Protein AF-A0A2T2P080-F1 (afdb_monomer_lite)

pLDDT: mean 83.49, std 11.82, range [51.34, 96.81]

Secondary structure (DSSP, 8-state):
-PPPSS-HHHHHHHHHHHHHHHHHHHHHHHHHHTT-HHHH-STTS-S-HHHHHHHHHHHHHHHHHHHHHHHHHHHHHHHHHHHHTTS--

Sequence (89 aa):
MVKPVVSAMNAWSCVVVSVFAIIILSVIGALFKSNNHIMMGSDQDPEDGGAVAGAVFGAVFIYIGFFVFCGFQALLHMRESRRGAISLS

Foldseek 3Di:
DDAQPDDLVVLVVLLVVLVVLLVVLVVQLVCLVVCPCVQNVDPPHDVRSVVVSVVSVVVNVVSVVSNVSSVVSNVVVVVVVVVVVPPDD

Structure (mmCIF, N/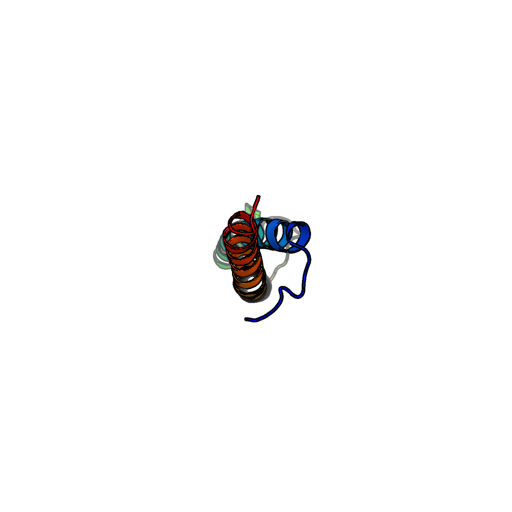CA/C/O backbone):
data_AF-A0A2T2P080-F1
#
_entry.id   AF-A0A2T2P080-F1
#
loop_
_atom_site.group_PDB
_atom_site.id
_atom_site.type_symbol
_atom_site.label_atom_id
_atom_site.label_alt_id
_atom_site.label_comp_id
_atom_site.label_asym_id
_atom_site.label_entity_id
_atom_site.label_seq_id
_atom_site.pdbx_PDB_ins_code
_atom_site.Cartn_x
_atom_site.Cartn_y
_atom_site.Cartn_z
_atom_site.occupancy
_atom_site.B_iso_or_equiv
_atom_site.auth_seq_id
_atom_site.auth_comp_id
_atom_site.auth_asym_id
_atom_site.auth_atom_id
_atom_site.pdbx_PDB_model_num
ATOM 1 N N . MET A 1 1 ? -17.171 -10.713 20.441 1.00 51.34 1 MET A N 1
ATOM 2 C CA . MET A 1 1 ? -16.500 -9.447 20.070 1.00 51.34 1 MET A CA 1
ATOM 3 C C . MET A 1 1 ? -15.009 -9.701 20.143 1.00 51.34 1 MET A C 1
ATOM 5 O O . MET A 1 1 ? -14.549 -10.134 21.191 1.00 51.34 1 MET A O 1
ATOM 9 N N . VAL A 1 2 ? -14.290 -9.557 19.029 1.00 67.38 2 VAL A N 1
ATOM 10 C CA . VAL A 1 2 ? -12.829 -9.706 19.027 1.00 67.38 2 VAL A CA 1
ATOM 11 C C . VAL A 1 2 ? -12.221 -8.446 19.630 1.00 67.38 2 VAL A C 1
ATOM 13 O O . VAL A 1 2 ? -12.628 -7.339 19.279 1.00 67.38 2 VAL A O 1
ATOM 16 N N . LYS A 1 3 ? -11.308 -8.621 20.583 1.00 67.62 3 LYS A N 1
ATOM 17 C CA . LYS A 1 3 ? -10.547 -7.505 21.142 1.00 67.62 3 LYS A CA 1
ATOM 18 C C . LYS A 1 3 ? -9.507 -7.078 20.103 1.00 67.62 3 LYS A C 1
ATOM 20 O O . LYS A 1 3 ? -8.932 -7.960 19.458 1.00 67.62 3 LYS A O 1
ATOM 25 N N . PRO A 1 4 ? -9.280 -5.773 19.900 1.00 74.00 4 PRO A N 1
ATOM 26 C CA . PRO A 1 4 ? -8.187 -5.327 19.052 1.00 74.00 4 PRO A CA 1
ATOM 27 C C . PRO A 1 4 ? -6.853 -5.827 19.624 1.00 74.00 4 PRO A C 1
ATOM 29 O O . PRO A 1 4 ? -6.631 -5.775 20.832 1.00 74.00 4 PRO A O 1
ATOM 32 N N . VAL A 1 5 ? -5.989 -6.356 18.754 1.00 77.62 5 VAL A N 1
ATOM 33 C CA . VAL A 1 5 ? -4.714 -6.979 19.149 1.00 77.62 5 VAL A CA 1
ATOM 34 C C . VAL A 1 5 ? -3.586 -5.946 19.172 1.00 77.62 5 VAL A C 1
ATOM 36 O O . VAL A 1 5 ? -2.711 -6.017 20.031 1.00 77.62 5 VAL A O 1
ATOM 39 N N . VAL A 1 6 ? -3.620 -4.950 18.279 1.00 78.38 6 VAL A N 1
ATOM 40 C CA . VAL A 1 6 ? -2.733 -3.776 18.325 1.00 78.38 6 VAL A CA 1
ATOM 41 C C . VAL A 1 6 ? -3.446 -2.525 18.834 1.00 78.38 6 VAL A C 1
ATOM 43 O O . VAL A 1 6 ? -4.657 -2.358 18.682 1.00 78.38 6 VAL A O 1
ATOM 46 N N . SER A 1 7 ? -2.665 -1.620 19.429 1.00 83.25 7 SER A N 1
ATOM 47 C CA . SER A 1 7 ? -3.117 -0.300 19.886 1.00 83.25 7 SER A CA 1
ATOM 48 C C . SER A 1 7 ? -3.716 0.534 18.745 1.00 83.25 7 SER A C 1
ATOM 50 O O . SER A 1 7 ? -3.249 0.460 17.606 1.00 83.25 7 SER A O 1
ATOM 52 N N . ALA A 1 8 ? -4.713 1.368 19.061 1.00 79.19 8 ALA A N 1
ATOM 53 C CA . ALA A 1 8 ? -5.429 2.206 18.096 1.00 79.19 8 ALA A CA 1
ATOM 54 C C . ALA A 1 8 ? -4.486 3.101 17.279 1.00 79.19 8 ALA A C 1
ATOM 56 O O . ALA A 1 8 ? -4.630 3.212 16.063 1.00 79.19 8 ALA A O 1
ATOM 57 N N . MET A 1 9 ? -3.483 3.685 17.942 1.00 80.75 9 MET A N 1
ATOM 58 C CA . MET A 1 9 ? -2.504 4.569 17.306 1.00 80.75 9 MET A CA 1
ATOM 59 C C . MET A 1 9 ? -1.643 3.821 16.277 1.00 80.75 9 MET A C 1
ATOM 61 O O . MET A 1 9 ? -1.417 4.315 15.175 1.00 80.75 9 MET A O 1
ATOM 65 N N . ASN A 1 10 ? -1.223 2.597 16.610 1.00 83.50 10 ASN A N 1
ATOM 66 C CA . ASN A 1 10 ? -0.400 1.762 15.733 1.00 83.50 10 ASN A CA 1
ATOM 67 C C . ASN A 1 10 ? -1.215 1.202 14.559 1.00 83.50 10 ASN A C 1
ATOM 69 O O . ASN A 1 10 ? -0.702 1.084 13.450 1.00 83.50 10 ASN A O 1
ATOM 73 N N . ALA A 1 11 ? -2.492 0.871 14.782 1.00 86.56 11 ALA A N 1
ATOM 74 C CA . ALA A 1 11 ? -3.389 0.448 13.710 1.00 86.56 11 ALA A CA 1
ATOM 75 C C . ALA A 1 11 ? -3.622 1.587 12.705 1.00 86.56 11 ALA A C 1
ATOM 77 O O . ALA A 1 11 ? -3.561 1.362 11.499 1.00 86.56 11 ALA A O 1
ATOM 78 N N . TRP A 1 12 ? -3.829 2.815 13.191 1.00 87.06 12 TRP A N 1
ATOM 79 C CA . TRP A 1 12 ? -4.031 3.980 12.332 1.00 87.06 12 TRP A CA 1
ATOM 80 C C . TRP A 1 12 ? -2.780 4.337 11.524 1.00 87.06 12 TRP A C 1
ATOM 82 O O . TRP A 1 12 ? -2.868 4.513 10.309 1.00 87.06 12 TRP A O 1
ATOM 92 N N . SER A 1 13 ? -1.605 4.377 12.162 1.00 91.19 13 SER A N 1
ATOM 93 C CA . SER A 1 13 ? -0.349 4.644 11.451 1.00 91.19 13 SER A CA 1
ATOM 94 C C . SER A 1 13 ? -0.055 3.574 10.395 1.00 91.19 13 SER A C 1
ATOM 96 O O . SER A 1 13 ? 0.311 3.915 9.270 1.00 91.19 13 SER A O 1
ATOM 98 N N . CYS A 1 14 ? -0.307 2.297 10.705 1.00 92.06 14 CYS A N 1
ATOM 99 C CA . CYS A 1 14 ? -0.182 1.194 9.753 1.00 92.06 14 CYS A CA 1
ATOM 100 C C . CYS A 1 14 ? -1.091 1.369 8.527 1.00 92.06 14 CYS A C 1
ATOM 102 O O . CYS A 1 14 ? -0.639 1.166 7.400 1.00 92.06 14 CYS A O 1
ATOM 104 N N . VAL A 1 15 ? -2.355 1.769 8.718 1.00 93.06 15 VAL A N 1
ATOM 105 C CA . VAL A 1 15 ? -3.289 2.025 7.608 1.00 93.06 15 VAL A CA 1
ATOM 106 C C . VAL A 1 15 ? -2.752 3.127 6.698 1.00 93.06 15 VAL A C 1
ATOM 108 O O . VAL A 1 15 ? -2.685 2.928 5.487 1.00 93.06 15 VAL A O 1
ATOM 111 N N . VAL A 1 16 ? -2.319 4.254 7.270 1.00 94.56 16 VAL A N 1
ATOM 112 C CA . VAL A 1 16 ? -1.788 5.389 6.500 1.00 94.56 16 VAL A CA 1
ATOM 113 C C . VAL A 1 16 ? -0.561 4.969 5.692 1.00 94.56 16 VAL A C 1
ATOM 115 O O . VAL A 1 16 ? -0.545 5.144 4.475 1.00 94.56 16 VAL A O 1
ATOM 118 N N . VAL A 1 17 ? 0.435 4.354 6.336 1.00 95.25 17 VAL A N 1
ATOM 119 C CA . VAL A 1 17 ? 1.663 3.908 5.657 1.00 95.25 17 VAL A CA 1
ATOM 120 C C . VAL A 1 17 ? 1.349 2.892 4.559 1.00 95.25 17 VAL A C 1
ATOM 122 O O . VAL A 1 17 ? 1.899 2.995 3.466 1.00 95.25 17 VAL A O 1
ATOM 125 N N . SER A 1 18 ? 0.425 1.959 4.805 1.00 94.50 18 SER A N 1
ATOM 126 C CA . SER A 1 18 ? 0.046 0.949 3.809 1.00 94.50 18 SER A CA 1
ATOM 127 C C . SER A 1 18 ? -0.599 1.577 2.571 1.00 94.50 18 SER A C 1
ATOM 129 O O . SER A 1 18 ? -0.266 1.185 1.458 1.00 94.50 18 SER A O 1
ATOM 131 N N . VAL A 1 19 ? -1.466 2.585 2.730 1.00 96.50 19 VAL A N 1
ATOM 132 C CA . VAL A 1 19 ? -2.074 3.298 1.589 1.00 96.50 19 VAL A CA 1
ATOM 133 C C . VAL A 1 19 ? -1.011 4.002 0.749 1.00 96.50 19 VAL A C 1
ATOM 135 O O . VAL A 1 19 ? -0.989 3.838 -0.472 1.00 96.50 19 VAL A O 1
ATOM 138 N N . PHE A 1 20 ? -0.106 4.750 1.387 1.00 96.81 20 PHE A N 1
ATOM 139 C CA . PHE A 1 20 ? 0.977 5.432 0.674 1.00 96.81 20 PHE A CA 1
ATOM 140 C C . PHE A 1 20 ? 1.901 4.441 -0.038 1.00 96.81 20 PHE A C 1
ATOM 142 O O . PHE A 1 20 ? 2.236 4.653 -1.203 1.00 96.81 20 PHE A O 1
ATOM 149 N N . ALA A 1 21 ? 2.262 3.338 0.622 1.00 95.06 21 ALA A N 1
ATOM 150 C CA . ALA A 1 21 ? 3.100 2.302 0.033 1.00 95.06 21 ALA A CA 1
ATOM 151 C C . ALA A 1 21 ? 2.445 1.672 -1.204 1.00 95.06 21 ALA A C 1
ATOM 153 O O . ALA A 1 21 ? 3.101 1.548 -2.234 1.00 95.06 21 ALA A O 1
ATOM 154 N N . ILE A 1 22 ? 1.150 1.341 -1.147 1.00 96.62 22 ILE A N 1
ATOM 155 C CA . ILE A 1 22 ? 0.411 0.786 -2.293 1.00 96.62 22 ILE A CA 1
ATOM 156 C C . ILE A 1 22 ? 0.440 1.755 -3.481 1.00 96.62 22 ILE A C 1
ATOM 158 O O . ILE A 1 22 ? 0.746 1.339 -4.599 1.00 96.62 22 ILE A O 1
ATOM 162 N N . ILE A 1 23 ? 0.158 3.042 -3.259 1.00 96.50 23 ILE A N 1
ATOM 163 C CA . ILE A 1 23 ? 0.117 4.046 -4.336 1.00 96.50 23 ILE A CA 1
ATOM 164 C C . ILE A 1 23 ? 1.510 4.261 -4.940 1.00 96.50 23 ILE A C 1
ATOM 166 O O . ILE A 1 23 ? 1.674 4.201 -6.154 1.00 96.50 23 ILE A O 1
ATOM 170 N N . ILE A 1 24 ? 2.529 4.474 -4.109 1.00 95.44 24 ILE A N 1
ATOM 171 C CA . ILE A 1 24 ? 3.881 4.781 -4.590 1.00 95.44 24 ILE A CA 1
ATOM 172 C C . ILE A 1 24 ? 4.491 3.569 -5.305 1.00 95.44 24 ILE A C 1
ATOM 174 O O . ILE A 1 24 ? 4.997 3.701 -6.419 1.00 95.44 24 ILE A O 1
ATOM 178 N N . LEU A 1 25 ? 4.406 2.375 -4.710 1.00 94.88 25 LEU A N 1
ATOM 179 C CA . LEU A 1 25 ? 4.987 1.165 -5.295 1.00 94.88 25 LEU A CA 1
ATOM 180 C C . LEU A 1 25 ? 4.255 0.728 -6.566 1.00 94.88 25 LEU A C 1
ATOM 182 O O . LEU A 1 25 ? 4.897 0.222 -7.480 1.00 94.88 25 LEU A O 1
ATOM 186 N N . SER A 1 26 ? 2.942 0.952 -6.679 1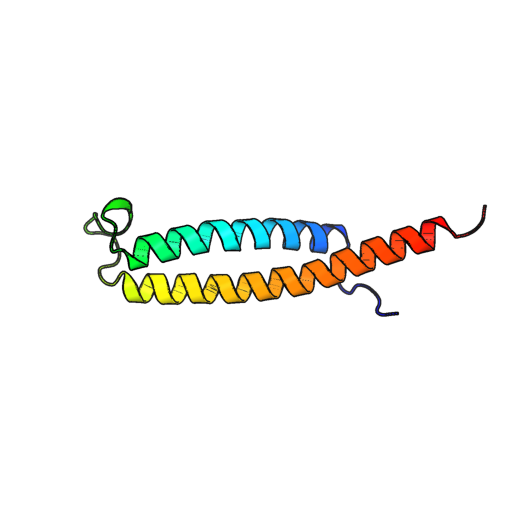.00 92.88 26 SER A N 1
ATOM 187 C CA . SER A 1 26 ? 2.222 0.646 -7.923 1.00 92.88 26 SER A CA 1
ATOM 188 C C . SER A 1 26 ? 2.650 1.551 -9.084 1.00 92.88 26 SER A C 1
ATOM 190 O O . SER A 1 26 ? 2.849 1.050 -10.192 1.00 92.88 26 SER A O 1
ATOM 192 N N . VAL A 1 27 ? 2.878 2.848 -8.837 1.00 94.25 27 VAL A N 1
ATOM 193 C CA . VAL A 1 27 ? 3.419 3.774 -9.849 1.00 94.25 27 VAL A CA 1
ATOM 194 C C . VAL A 1 27 ? 4.852 3.394 -10.228 1.00 94.25 27 VAL A C 1
ATOM 196 O O . VAL A 1 27 ? 5.167 3.298 -11.413 1.00 94.25 27 VAL A O 1
ATOM 199 N N . ILE A 1 28 ? 5.712 3.121 -9.242 1.00 90.81 28 ILE A N 1
ATOM 200 C CA . ILE A 1 28 ? 7.107 2.722 -9.481 1.00 90.81 28 ILE A CA 1
ATOM 201 C C . ILE A 1 28 ? 7.175 1.395 -10.249 1.00 90.81 28 ILE A C 1
ATOM 203 O O . ILE A 1 28 ? 7.896 1.293 -11.239 1.00 90.81 28 ILE A O 1
ATOM 207 N N . GLY A 1 29 ? 6.387 0.393 -9.854 1.00 89.56 29 GLY A N 1
ATOM 208 C CA . GLY A 1 29 ? 6.318 -0.897 -10.542 1.00 89.56 29 GLY A CA 1
ATOM 209 C C . GLY A 1 29 ? 5.849 -0.762 -11.993 1.00 89.56 29 GLY A C 1
ATOM 210 O O . GLY A 1 29 ? 6.387 -1.428 -12.879 1.00 89.56 29 GLY A O 1
ATOM 211 N N . ALA A 1 30 ? 4.899 0.140 -12.265 1.00 88.12 30 ALA A N 1
ATOM 212 C CA . ALA A 1 30 ? 4.486 0.461 -13.630 1.00 88.12 30 ALA A CA 1
ATOM 213 C C . ALA A 1 30 ? 5.616 1.130 -14.435 1.00 88.12 30 ALA A C 1
ATOM 215 O O . ALA A 1 30 ? 5.829 0.768 -15.594 1.00 88.12 30 ALA A O 1
ATOM 216 N N . LEU A 1 31 ? 6.377 2.045 -13.822 1.00 87.00 31 LEU A N 1
ATOM 217 C CA . LEU A 1 31 ? 7.533 2.689 -14.453 1.00 87.00 31 LEU A CA 1
ATOM 218 C C . LEU A 1 31 ? 8.630 1.678 -14.819 1.00 87.00 31 LEU A C 1
ATOM 220 O O . LEU A 1 31 ? 9.050 1.658 -15.978 1.00 87.00 31 LEU A O 1
ATOM 224 N N . PHE A 1 32 ? 9.020 0.797 -13.890 1.00 85.38 32 PHE A N 1
ATOM 225 C CA . PHE A 1 32 ? 9.990 -0.277 -14.152 1.00 85.38 32 PHE A CA 1
ATOM 226 C C . PHE A 1 32 ? 9.506 -1.240 -15.243 1.00 85.38 32 PHE A C 1
ATOM 228 O O . PHE A 1 32 ? 10.271 -1.599 -16.135 1.00 85.38 32 PHE A O 1
ATOM 235 N N . LYS A 1 33 ? 8.213 -1.593 -15.253 1.00 83.19 33 LYS A N 1
ATOM 236 C CA . LYS A 1 33 ? 7.626 -2.439 -16.307 1.00 83.19 33 LYS A CA 1
ATOM 237 C C . LYS A 1 33 ? 7.674 -1.785 -17.691 1.00 83.19 33 LYS A C 1
ATOM 239 O O . LYS A 1 33 ? 7.784 -2.487 -18.692 1.00 83.19 33 LYS A O 1
ATOM 244 N N . SER A 1 34 ? 7.579 -0.457 -17.755 1.00 84.00 34 SER A N 1
ATOM 245 C CA . SER A 1 34 ? 7.672 0.295 -19.012 1.00 84.00 34 SER A CA 1
ATOM 246 C C . SER A 1 34 ? 9.107 0.533 -19.502 1.00 84.00 34 SER A C 1
ATOM 248 O O . SER A 1 34 ? 9.265 1.170 -20.538 1.00 84.00 34 SER A O 1
ATOM 250 N N . ASN A 1 35 ? 10.135 0.041 -18.787 1.00 74.50 35 ASN A N 1
ATOM 251 C CA . ASN A 1 35 ? 11.553 0.346 -19.043 1.00 74.50 35 ASN A CA 1
ATOM 252 C C . ASN A 1 35 ? 11.796 1.854 -19.231 1.00 74.50 35 ASN A C 1
ATOM 254 O O . ASN A 1 35 ? 12.488 2.295 -20.147 1.00 74.50 35 ASN A O 1
ATOM 258 N N . ASN A 1 36 ? 11.156 2.669 -18.389 1.00 74.62 36 ASN A N 1
ATOM 259 C CA . ASN A 1 36 ? 11.244 4.115 -18.515 1.00 74.62 36 ASN A CA 1
ATOM 260 C C . ASN A 1 36 ? 12.669 4.590 -18.197 1.00 74.62 36 ASN A C 1
ATOM 262 O O . ASN A 1 36 ? 13.200 4.245 -17.142 1.00 74.62 36 ASN A O 1
ATOM 266 N N . HIS A 1 37 ? 13.252 5.431 -19.058 1.00 75.81 37 HIS A N 1
ATOM 267 C CA . HIS A 1 37 ? 14.645 5.880 -18.915 1.00 75.81 37 HIS A CA 1
ATOM 268 C C . HIS A 1 37 ? 14.935 6.571 -17.569 1.00 75.81 37 HIS A C 1
ATOM 270 O O . HIS A 1 37 ? 16.070 6.587 -17.125 1.00 75.81 37 HIS A O 1
ATOM 276 N N . ILE A 1 38 ? 13.916 7.126 -16.901 1.00 77.69 38 ILE A N 1
ATOM 277 C CA . ILE A 1 38 ? 14.064 7.780 -15.590 1.00 77.69 38 ILE A CA 1
ATOM 278 C C . ILE A 1 38 ? 14.493 6.791 -14.489 1.00 77.69 38 ILE A C 1
ATOM 280 O O . ILE A 1 38 ? 15.089 7.213 -13.506 1.00 77.69 38 ILE A O 1
ATOM 284 N N . MET A 1 39 ? 14.176 5.501 -14.632 1.00 73.06 39 MET A N 1
ATOM 285 C CA . MET A 1 39 ? 14.469 4.464 -13.628 1.00 73.06 39 MET A CA 1
ATOM 286 C C . MET A 1 39 ? 15.544 3.462 -14.080 1.00 73.06 39 MET A C 1
ATOM 288 O O . MET A 1 39 ? 15.925 2.603 -13.292 1.00 73.06 39 MET A O 1
ATOM 292 N N . MET A 1 40 ? 15.949 3.525 -15.353 1.00 79.38 40 MET A N 1
ATOM 293 C CA . MET A 1 40 ? 16.774 2.523 -16.051 1.00 79.38 40 MET A CA 1
ATOM 294 C C . MET A 1 40 ? 17.787 3.188 -17.003 1.00 79.38 40 MET A C 1
ATOM 296 O O . MET A 1 40 ? 18.128 2.628 -18.042 1.00 79.38 40 MET A O 1
ATOM 300 N N . GLY A 1 41 ? 18.146 4.446 -16.750 1.00 72.31 41 GLY A N 1
ATOM 301 C CA . GLY A 1 41 ? 18.876 5.297 -17.699 1.00 72.31 41 GLY A CA 1
ATOM 302 C C . GLY A 1 41 ? 20.339 5.535 -17.341 1.00 72.31 41 GLY A C 1
ATOM 303 O O . GLY A 1 41 ? 21.074 6.086 -18.157 1.00 72.31 41 GLY A O 1
ATOM 304 N N . SER A 1 42 ? 20.750 5.160 -16.131 1.00 73.81 42 SER A N 1
ATOM 305 C CA . SER A 1 42 ? 22.115 5.264 -15.620 1.00 73.81 42 SER A CA 1
ATOM 306 C C . SER A 1 42 ? 22.823 3.911 -15.677 1.00 73.81 42 SER A C 1
ATOM 308 O O . SER A 1 42 ? 22.195 2.874 -15.492 1.00 73.81 42 SER A O 1
ATOM 310 N N . ASP A 1 43 ? 24.151 3.909 -15.818 1.00 70.62 43 ASP A N 1
ATOM 311 C CA . ASP A 1 4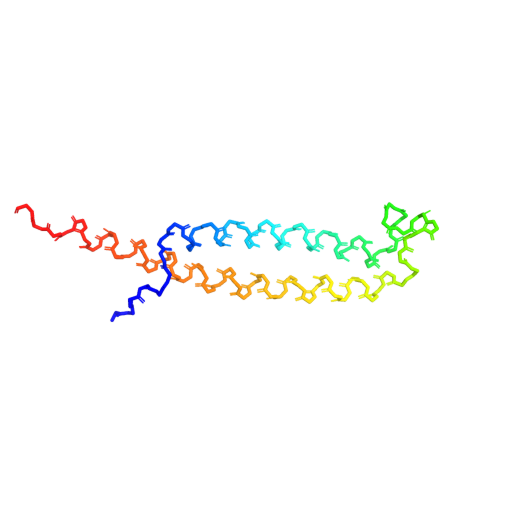3 ? 24.973 2.684 -15.780 1.00 70.62 43 ASP A CA 1
ATOM 312 C C . ASP A 1 43 ? 24.896 1.938 -14.429 1.00 70.62 43 ASP A C 1
ATOM 314 O O . ASP A 1 43 ? 25.334 0.796 -14.312 1.00 70.62 43 ASP A O 1
ATOM 318 N N . GLN A 1 44 ? 24.380 2.592 -13.384 1.00 76.12 44 GLN A N 1
ATOM 319 C CA . GLN A 1 44 ? 24.176 2.003 -12.054 1.00 76.12 44 GLN A CA 1
ATOM 320 C C . GLN A 1 44 ? 22.749 1.479 -11.838 1.00 76.12 44 GLN A C 1
ATOM 322 O O . GLN A 1 44 ? 22.477 0.875 -10.797 1.00 76.12 44 GLN A O 1
ATOM 327 N N . ASP A 1 45 ? 21.840 1.731 -12.780 1.00 73.81 45 ASP A N 1
ATOM 328 C CA . ASP A 1 45 ? 20.457 1.285 -12.685 1.00 73.81 45 ASP A CA 1
ATOM 329 C C . ASP A 1 45 ? 20.363 -0.211 -13.032 1.00 73.81 45 ASP A C 1
ATOM 331 O O . ASP A 1 45 ? 21.196 -0.741 -13.771 1.00 73.81 45 ASP A O 1
ATOM 335 N N . PRO A 1 46 ? 19.380 -0.941 -12.480 1.00 71.38 46 PRO A N 1
ATOM 336 C CA . PRO A 1 46 ? 19.233 -2.362 -12.766 1.00 71.38 46 PRO A CA 1
ATOM 337 C C . PRO A 1 46 ? 19.041 -2.590 -14.269 1.00 71.38 46 PRO A C 1
ATOM 339 O O . PRO A 1 46 ? 18.239 -1.913 -14.893 1.00 71.38 46 PRO A O 1
ATOM 342 N N . GLU A 1 47 ? 19.728 -3.575 -14.848 1.00 73.69 47 GLU A N 1
ATOM 343 C CA . GLU A 1 47 ? 19.576 -3.910 -16.276 1.00 73.69 47 GLU A CA 1
ATOM 344 C C . GLU A 1 47 ? 18.215 -4.591 -16.550 1.00 73.69 47 GLU A C 1
ATOM 346 O O . GLU A 1 47 ? 17.626 -4.460 -17.622 1.00 73.69 47 GLU A O 1
ATOM 351 N N . ASP A 1 48 ? 17.669 -5.268 -15.532 1.00 80.38 48 ASP A N 1
ATOM 352 C CA . ASP A 1 48 ? 16.502 -6.147 -15.633 1.00 80.38 48 ASP A CA 1
ATOM 353 C C . ASP A 1 48 ? 15.245 -5.542 -14.971 1.00 80.38 48 ASP A C 1
ATOM 355 O O . ASP A 1 48 ? 14.805 -5.915 -13.874 1.00 80.38 48 ASP A O 1
ATOM 359 N N . GLY A 1 49 ? 14.622 -4.576 -15.652 1.00 79.50 49 GLY A N 1
ATOM 360 C CA . GLY A 1 49 ? 13.482 -3.809 -15.119 1.00 79.50 49 GLY A CA 1
ATOM 361 C C . GLY A 1 49 ? 12.254 -4.665 -14.836 1.00 79.50 49 GLY A C 1
ATOM 362 O O . GLY A 1 49 ? 11.477 -4.381 -13.922 1.00 79.50 49 GLY A O 1
ATOM 363 N N . GLY A 1 50 ? 12.105 -5.766 -15.576 1.00 83.38 50 GLY A N 1
ATOM 364 C CA . GLY A 1 50 ? 11.042 -6.744 -15.364 1.00 83.38 50 GLY A CA 1
ATOM 365 C C . GLY A 1 50 ? 11.165 -7.477 -14.027 1.00 83.38 50 GLY A C 1
ATOM 366 O O . GLY A 1 50 ? 10.157 -7.654 -13.338 1.00 83.38 50 GLY A O 1
ATOM 367 N N . ALA A 1 51 ? 12.383 -7.855 -13.625 1.00 86.56 51 ALA A N 1
ATOM 368 C CA . ALA A 1 51 ? 12.623 -8.533 -12.352 1.00 86.56 51 ALA A CA 1
ATOM 369 C C . ALA A 1 51 ? 12.339 -7.598 -11.166 1.00 86.56 51 ALA A C 1
ATOM 371 O O . ALA A 1 51 ? 11.640 -7.978 -10.220 1.00 86.56 51 ALA A O 1
ATOM 372 N N . VAL A 1 52 ? 12.800 -6.346 -11.257 1.00 88.50 52 VAL A N 1
ATOM 373 C CA . VAL A 1 52 ? 12.539 -5.312 -10.244 1.00 88.50 52 VAL A CA 1
ATOM 374 C C . VAL A 1 52 ? 11.048 -4.996 -10.161 1.00 88.50 52 VAL A C 1
ATOM 376 O O . VAL A 1 52 ? 10.487 -4.988 -9.066 1.00 88.50 52 VAL A O 1
ATOM 379 N N . ALA A 1 53 ? 10.368 -4.827 -11.300 1.00 87.88 53 ALA A N 1
ATOM 380 C CA . ALA A 1 53 ? 8.921 -4.637 -11.330 1.00 87.88 53 ALA A CA 1
ATOM 381 C C . ALA A 1 53 ? 8.189 -5.803 -10.648 1.00 87.88 53 ALA A C 1
ATOM 383 O O . ALA A 1 53 ? 7.289 -5.569 -9.844 1.00 87.88 53 ALA A O 1
ATOM 384 N N . GLY A 1 54 ? 8.594 -7.050 -10.915 1.00 89.88 54 GLY A N 1
ATOM 385 C CA . GLY A 1 54 ? 8.033 -8.239 -10.272 1.00 89.88 54 GLY A CA 1
ATOM 386 C C . GLY A 1 54 ? 8.148 -8.201 -8.745 1.00 89.88 54 GLY A C 1
ATOM 387 O O . GLY A 1 54 ? 7.154 -8.412 -8.047 1.00 89.88 54 GLY A O 1
ATOM 388 N N . ALA A 1 55 ? 9.326 -7.857 -8.220 1.00 92.88 55 ALA A N 1
ATOM 389 C CA . ALA A 1 55 ? 9.542 -7.706 -6.781 1.00 92.88 55 ALA A CA 1
ATOM 390 C C . ALA A 1 55 ? 8.700 -6.564 -6.179 1.00 92.88 55 ALA A C 1
ATOM 392 O O . ALA A 1 55 ? 8.065 -6.741 -5.136 1.00 92.88 55 ALA A O 1
ATOM 393 N N . VAL A 1 56 ? 8.636 -5.414 -6.858 1.00 93.75 56 VAL A N 1
ATOM 394 C CA . VAL A 1 56 ? 7.851 -4.244 -6.426 1.00 93.75 56 VAL A CA 1
ATOM 395 C C . VAL A 1 56 ? 6.352 -4.558 -6.402 1.00 93.75 56 VAL A C 1
ATOM 397 O O . VAL A 1 56 ? 5.678 -4.250 -5.419 1.00 93.75 56 VAL A O 1
ATOM 400 N N . PHE A 1 57 ? 5.820 -5.232 -7.425 1.00 92.50 57 PHE A N 1
ATOM 401 C CA . PHE A 1 57 ? 4.426 -5.687 -7.423 1.00 92.50 57 PHE A CA 1
ATOM 402 C C . PHE A 1 57 ? 4.165 -6.721 -6.321 1.00 92.50 57 PHE A C 1
ATOM 404 O O . PHE A 1 57 ? 3.116 -6.666 -5.681 1.00 92.50 57 PHE A O 1
ATOM 411 N N . GLY A 1 58 ? 5.124 -7.606 -6.031 1.00 94.81 58 GLY 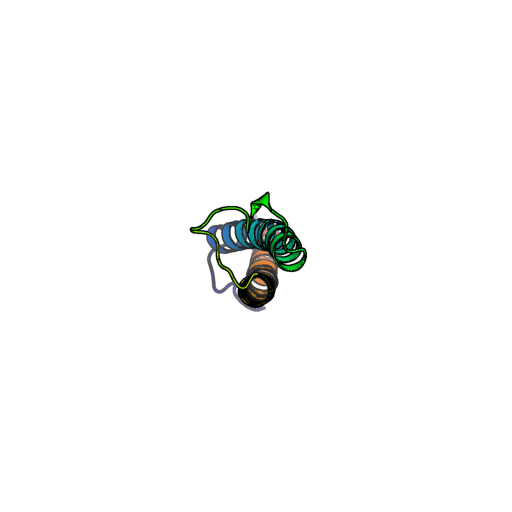A N 1
ATOM 412 C CA . GLY A 1 58 ? 5.066 -8.494 -4.867 1.00 94.81 58 GLY A CA 1
ATOM 413 C C . GLY A 1 58 ? 4.909 -7.725 -3.551 1.00 94.81 58 GLY A C 1
ATOM 414 O O . GLY A 1 58 ? 4.042 -8.050 -2.738 1.00 94.81 58 GLY A O 1
ATOM 415 N N . ALA A 1 59 ? 5.676 -6.646 -3.368 1.00 94.94 59 ALA A N 1
ATOM 416 C CA . ALA A 1 59 ? 5.563 -5.782 -2.194 1.00 94.94 59 ALA A CA 1
ATOM 417 C C . ALA A 1 59 ? 4.188 -5.096 -2.090 1.00 94.94 59 ALA A C 1
ATOM 419 O O . ALA A 1 59 ? 3.638 -5.002 -0.992 1.00 94.94 59 ALA A O 1
ATOM 420 N N . VAL A 1 60 ? 3.584 -4.678 -3.211 1.00 96.00 60 VAL A N 1
ATOM 421 C CA . VAL A 1 60 ? 2.220 -4.110 -3.222 1.00 96.00 60 VAL A CA 1
ATOM 422 C C . VAL A 1 60 ? 1.211 -5.085 -2.607 1.00 96.00 60 VAL A C 1
ATOM 424 O O . VAL A 1 60 ? 0.415 -4.678 -1.760 1.00 96.00 60 VAL A O 1
ATOM 427 N N . PHE A 1 61 ? 1.266 -6.374 -2.959 1.00 95.56 61 PHE A N 1
ATOM 428 C CA . PHE A 1 61 ? 0.366 -7.381 -2.381 1.00 95.56 61 PHE A CA 1
ATOM 429 C C . PHE A 1 61 ? 0.540 -7.538 -0.866 1.00 95.56 61 PHE A C 1
ATOM 431 O O . PHE A 1 61 ? -0.448 -7.678 -0.143 1.00 95.56 61 PHE A O 1
ATOM 438 N N . ILE A 1 62 ? 1.776 -7.456 -0.369 1.00 96.50 62 ILE A N 1
ATOM 439 C CA . ILE A 1 62 ? 2.063 -7.505 1.070 1.00 96.50 62 ILE A CA 1
ATOM 440 C C . ILE A 1 62 ? 1.428 -6.301 1.784 1.00 96.50 62 ILE A C 1
ATOM 442 O O . ILE A 1 62 ? 0.739 -6.474 2.792 1.00 96.50 62 ILE A O 1
ATOM 446 N N . TYR A 1 63 ? 1.586 -5.089 1.242 1.00 96.19 63 TYR A N 1
ATOM 447 C CA . TYR A 1 63 ? 0.977 -3.887 1.823 1.00 96.19 63 TYR A CA 1
ATOM 448 C C . TYR A 1 63 ? -0.552 -3.878 1.737 1.00 96.19 63 TYR A C 1
ATOM 450 O O . TYR A 1 63 ? -1.197 -3.363 2.648 1.00 96.19 63 TYR A O 1
ATOM 458 N N . ILE A 1 64 ? -1.155 -4.499 0.717 1.00 96.44 64 ILE A N 1
ATOM 459 C CA . ILE A 1 64 ? -2.607 -4.745 0.687 1.00 96.44 64 ILE A CA 1
ATOM 460 C C . ILE A 1 64 ? -3.019 -5.631 1.870 1.00 96.44 64 ILE A C 1
ATOM 462 O O . ILE A 1 64 ? -3.995 -5.323 2.556 1.00 96.44 64 ILE A O 1
ATOM 466 N N . GLY A 1 65 ? -2.256 -6.689 2.162 1.00 96.56 65 GLY A N 1
ATOM 467 C CA . GLY A 1 65 ? -2.476 -7.531 3.340 1.00 96.56 65 GLY A CA 1
ATOM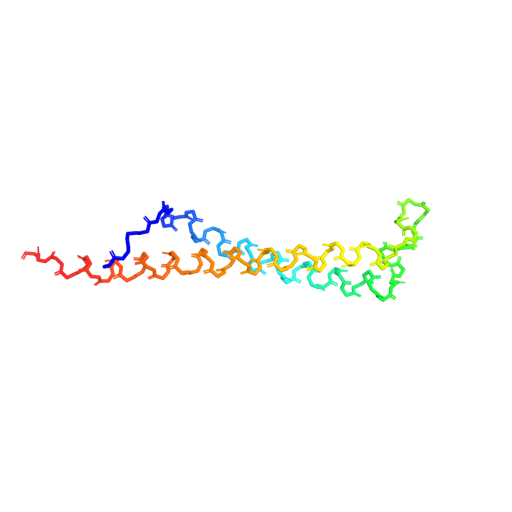 468 C C . GLY A 1 65 ? -2.431 -6.737 4.650 1.00 96.56 65 GLY A C 1
ATOM 469 O O . GLY A 1 65 ? -3.348 -6.842 5.471 1.00 96.56 65 GLY A O 1
ATOM 470 N N . PHE A 1 66 ? -1.416 -5.883 4.822 1.00 93.94 66 PHE A N 1
ATOM 471 C CA . PHE A 1 66 ? -1.314 -5.000 5.988 1.00 93.94 66 PHE A CA 1
ATOM 472 C C . PHE A 1 66 ? -2.463 -3.997 6.072 1.00 93.94 66 PHE A C 1
ATOM 474 O O . PHE A 1 66 ? -3.035 -3.824 7.148 1.00 93.94 66 PHE A O 1
ATOM 481 N N . PHE A 1 67 ? -2.855 -3.391 4.952 1.00 94.88 67 PHE A N 1
ATOM 482 C CA . PHE A 1 67 ? -3.975 -2.458 4.901 1.00 94.88 67 PHE A CA 1
ATOM 483 C C . PHE A 1 67 ? -5.280 -3.114 5.360 1.00 94.88 67 PHE A C 1
ATOM 485 O O . PHE A 1 67 ? -5.989 -2.555 6.194 1.00 94.88 67 PHE A O 1
ATOM 492 N N . VAL A 1 68 ? -5.573 -4.324 4.875 1.00 95.56 68 VAL A N 1
ATOM 493 C CA . VAL A 1 68 ? -6.768 -5.076 5.277 1.00 95.56 68 VAL A CA 1
ATOM 494 C C . VAL A 1 68 ? -6.716 -5.404 6.769 1.00 95.56 68 VAL A C 1
ATOM 496 O O . VAL A 1 68 ? -7.655 -5.097 7.503 1.00 95.56 68 VAL A O 1
ATOM 499 N N . PHE A 1 69 ? -5.608 -5.969 7.251 1.00 92.62 69 PHE A N 1
ATOM 500 C CA . PHE A 1 69 ? -5.453 -6.354 8.654 1.00 92.62 69 PHE A CA 1
ATOM 501 C C . PHE A 1 69 ? -5.537 -5.159 9.616 1.00 92.62 69 PHE A C 1
ATOM 503 O O . PHE A 1 69 ? -6.327 -5.170 10.565 1.00 92.62 69 PHE A O 1
ATOM 510 N N . CYS A 1 70 ? -4.756 -4.108 9.367 1.00 92.62 70 CYS A N 1
ATOM 511 C CA . CYS A 1 70 ? -4.754 -2.898 10.183 1.00 92.62 70 CYS A CA 1
ATOM 512 C C . CYS A 1 70 ? -6.079 -2.130 10.055 1.00 92.62 70 CYS A C 1
ATOM 514 O O . CYS A 1 70 ? -6.558 -1.582 11.047 1.00 92.62 70 CYS A O 1
ATOM 516 N N . GLY A 1 71 ? -6.726 -2.165 8.885 1.00 89.88 71 GLY A N 1
ATOM 517 C CA . GLY A 1 71 ? -8.051 -1.591 8.653 1.00 89.88 71 GLY A CA 1
ATOM 518 C C . GLY A 1 71 ? -9.144 -2.276 9.474 1.00 89.88 71 GLY A C 1
ATOM 519 O O . GLY A 1 71 ? -9.946 -1.595 10.115 1.00 89.88 71 GLY A O 1
ATOM 520 N N . PHE A 1 72 ? -9.142 -3.612 9.549 1.00 90.31 72 PHE A N 1
ATOM 521 C CA . PHE A 1 72 ? -10.048 -4.350 10.436 1.00 90.31 72 PHE A CA 1
ATOM 522 C C . PHE A 1 72 ? -9.833 -3.979 11.907 1.00 90.31 72 PHE A C 1
ATOM 524 O O . PHE A 1 72 ? -10.804 -3.782 12.638 1.00 90.31 72 PHE A O 1
ATOM 531 N N . GLN A 1 73 ? -8.582 -3.832 12.346 1.00 88.50 73 GLN A N 1
ATOM 532 C CA . GLN A 1 73 ? -8.283 -3.446 13.727 1.00 88.50 73 GLN A CA 1
ATOM 533 C C . GLN A 1 73 ? -8.655 -1.996 14.041 1.00 88.50 73 GLN A C 1
ATOM 535 O O . GLN A 1 73 ? -9.229 -1.735 15.097 1.00 88.50 73 GLN A O 1
ATOM 540 N N . ALA A 1 74 ? -8.424 -1.067 13.113 1.00 87.25 74 ALA A N 1
ATOM 541 C CA . ALA A 1 74 ? -8.886 0.313 13.231 1.00 87.25 74 ALA A CA 1
ATOM 542 C C . ALA A 1 74 ? -10.422 0.388 13.288 1.00 87.25 74 ALA A C 1
ATOM 544 O O . ALA A 1 74 ? -10.986 1.123 14.099 1.00 87.25 74 ALA A O 1
ATOM 545 N N . LEU A 1 75 ? -11.118 -0.426 12.487 1.00 86.25 75 LEU A N 1
ATOM 546 C CA . LEU A 1 75 ? -12.577 -0.515 12.505 1.00 86.25 75 LEU A CA 1
ATOM 547 C C . LEU A 1 75 ? -13.093 -1.043 13.848 1.00 86.25 75 LEU A C 1
ATOM 549 O O . LEU A 1 75 ? -14.070 -0.507 14.376 1.00 86.25 75 LEU A O 1
ATOM 553 N N . LEU A 1 76 ? -12.453 -2.071 14.412 1.00 86.50 76 LEU A N 1
ATOM 554 C CA . LEU A 1 76 ? -12.797 -2.598 15.734 1.00 86.50 76 LEU A CA 1
ATOM 555 C C . LEU A 1 76 ? -12.593 -1.549 16.829 1.00 86.50 76 LEU A C 1
ATOM 557 O O . LEU A 1 76 ? -13.514 -1.352 17.619 1.00 86.50 76 LEU A O 1
ATOM 561 N N . HIS A 1 77 ? -11.479 -0.809 16.804 1.00 84.44 77 HIS A N 1
ATOM 562 C CA . HIS A 1 77 ? -11.252 0.333 17.700 1.00 84.44 77 HIS A CA 1
ATOM 563 C C . HIS A 1 77 ? -12.352 1.391 17.566 1.00 84.44 77 HIS A C 1
ATOM 565 O O . HIS A 1 77 ? -12.960 1.768 18.562 1.00 84.44 77 HIS A O 1
ATOM 571 N N . MET A 1 78 ? -12.725 1.792 16.344 1.00 82.19 78 MET A N 1
ATOM 572 C CA . MET A 1 78 ? -13.836 2.735 16.135 1.00 82.19 78 MET A CA 1
ATOM 573 C C . MET A 1 78 ? -15.192 2.202 16.619 1.00 82.19 78 MET A C 1
ATOM 575 O O . MET A 1 78 ? -16.079 2.977 16.994 1.00 82.19 78 MET A O 1
ATOM 579 N N . ARG A 1 79 ? -15.417 0.885 16.555 1.00 82.44 79 ARG A N 1
ATOM 580 C CA . ARG A 1 79 ? -16.639 0.262 17.084 1.00 82.44 79 ARG A CA 1
ATOM 581 C C . ARG A 1 79 ? -16.623 0.209 18.606 1.00 82.44 79 ARG A C 1
ATOM 583 O O . ARG A 1 79 ? -17.670 0.433 19.204 1.00 82.44 79 ARG A O 1
ATOM 590 N N . GLU A 1 80 ? -15.480 -0.076 19.217 1.00 80.56 80 GLU A N 1
ATOM 591 C CA . GLU A 1 80 ? -15.310 -0.089 20.668 1.00 80.56 80 GLU A CA 1
ATOM 592 C C . GLU A 1 80 ? -15.460 1.318 21.255 1.00 80.56 80 GLU A C 1
ATOM 594 O O . GLU A 1 80 ? -16.284 1.496 22.146 1.00 80.56 80 GLU A O 1
ATOM 599 N N . SER A 1 81 ? -14.824 2.344 20.674 1.00 75.94 81 SER A N 1
ATOM 600 C CA . SER A 1 81 ? -15.004 3.745 21.091 1.00 75.94 81 SER A CA 1
ATOM 601 C C . SER A 1 81 ? -16.466 4.200 21.014 1.00 75.94 81 SER A C 1
ATOM 603 O O . SER A 1 81 ? -16.953 4.876 21.918 1.00 75.94 81 SER A O 1
ATOM 605 N N . ARG A 1 82 ? -17.211 3.779 19.979 1.00 73.06 82 ARG A N 1
ATOM 606 C CA . ARG A 1 82 ? -18.650 4.082 19.859 1.00 73.06 82 ARG A CA 1
ATOM 607 C C . ARG A 1 82 ? -19.529 3.347 20.868 1.00 73.06 82 ARG A C 1
ATOM 609 O O . ARG A 1 82 ? -20.587 3.861 21.202 1.00 73.06 82 ARG A O 1
ATOM 616 N N . ARG A 1 83 ? -19.128 2.163 21.338 1.00 68.12 83 ARG A N 1
ATOM 617 C CA . ARG A 1 83 ? -19.853 1.414 22.383 1.00 68.12 83 ARG A CA 1
ATOM 618 C C . ARG A 1 83 ? -19.478 1.896 23.788 1.00 68.12 83 ARG A C 1
ATOM 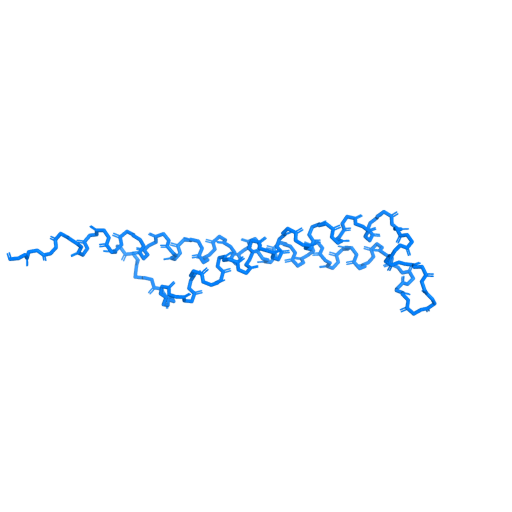620 O O . ARG A 1 83 ? -20.337 1.903 24.658 1.00 68.12 83 ARG A O 1
ATOM 627 N N . GLY A 1 84 ? -18.237 2.344 23.988 1.00 59.81 84 GLY A N 1
ATOM 628 C CA . GLY A 1 84 ? -17.751 2.944 25.234 1.00 59.81 84 GLY A CA 1
ATOM 629 C C . GLY A 1 84 ? -18.317 4.341 25.507 1.00 59.81 84 GLY A C 1
ATOM 630 O O . GLY A 1 84 ? -18.565 4.673 26.659 1.00 59.81 84 GLY A O 1
ATOM 631 N N . ALA A 1 85 ? -18.642 5.118 24.467 1.00 56.84 85 ALA A N 1
ATOM 632 C CA . ALA A 1 85 ? -19.378 6.382 24.603 1.00 56.84 85 ALA A CA 1
ATOM 633 C C . ALA A 1 85 ? -20.834 6.215 25.107 1.00 56.84 85 ALA A C 1
ATOM 635 O O . ALA A 1 85 ? -21.509 7.208 25.354 1.00 56.84 85 ALA A O 1
ATOM 636 N N . ILE A 1 86 ? -21.316 4.973 25.264 1.00 56.16 86 ILE A N 1
ATOM 637 C CA . ILE A 1 86 ? -22.628 4.621 25.835 1.00 56.16 86 ILE A CA 1
ATOM 638 C C . ILE A 1 86 ? -22.477 3.931 27.207 1.00 56.16 86 ILE A C 1
ATOM 640 O O . ILE A 1 86 ? -23.363 3.200 27.640 1.00 56.16 86 ILE A O 1
ATOM 644 N N . SER A 1 87 ? -21.344 4.114 27.893 1.00 53.50 87 SER A N 1
ATOM 645 C CA . SER A 1 87 ? -21.182 3.699 29.289 1.00 53.50 87 SER A CA 1
ATOM 646 C C . SER A 1 87 ? -21.488 4.879 30.212 1.00 53.50 87 SER A C 1
ATOM 648 O O . SER A 1 87 ? -20.598 5.661 30.520 1.00 53.50 87 SER A O 1
ATOM 650 N N . LEU A 1 88 ? -22.771 4.977 30.578 1.00 54.09 88 LEU A N 1
ATOM 651 C CA . LEU A 1 88 ? -23.354 5.562 31.798 1.00 54.09 88 LEU A CA 1
ATOM 652 C C . LEU A 1 88 ? -22.536 6.649 32.529 1.00 54.09 88 LEU A C 1
ATOM 654 O O . LEU A 1 88 ? -21.612 6.342 33.282 1.00 54.09 88 LEU A O 1
ATOM 658 N N . SER A 1 89 ? -22.979 7.900 32.357 1.00 51.91 89 SER A N 1
ATOM 659 C CA . SER A 1 89 ? -22.993 8.917 33.422 1.00 51.91 89 SER A CA 1
ATOM 660 C C . SER A 1 89 ? -23.815 8.459 34.621 1.00 51.91 89 SER A C 1
ATOM 662 O O . SER A 1 89 ? -24.869 7.830 34.352 1.00 51.91 89 SER A O 1
#

Organism: NCBI:txid1448308

Radius of gyration: 19.2 Å; chains: 1; bounding box: 48×19×52 Å